Protein AF-A0A659UK07-F1 (afdb_monomer_lite)

Foldseek 3Di:
DDDPDPPPPPVVVQVVVQVVCVVVVNNDPDDKDFDPPQPPDDPVNVVVQVCCCVVVVHPHGADKDWDPFALQQDWDQDPVRDIDGPNVVCVVPDRVRGDIDIDGPRGMD

pLDDT: mean 83.78, std 16.18, range [33.0, 97.62]

Radius of gyration: 19.46 Å; chains: 1; bounding box: 52×23×52 Å

Sequence (109 aa):
GELSDDHTGTVPVVAHAIRWFAMEGAAAKEVCCLYATAPFVRASDLRQGLDMLRSTEADFAFSVTSYAFPIQRALRITGGQRVAMFQPEHLGTRSQDLEEAWHDAGQFY

Secondary structure (DSSP, 8-state):
-----TTS-HHHHHHHHHHHHHHTT---SS---B-TT-TT--HHHHHHHHHHHHHTT-S----EEE-SS-GGG-EEE-TTS-EEESSGGGTTS-GGGSPP-EEE-SSB-

Structure (mmCIF, N/CA/C/O backbone):
data_AF-A0A659UK07-F1
#
_entry.id   AF-A0A659UK07-F1
#
loop_
_atom_site.group_PDB
_atom_site.id
_atom_site.type_symbol
_atom_site.label_atom_id
_atom_site.label_alt_id
_atom_site.label_comp_id
_atom_site.label_asym_id
_atom_site.label_entity_id
_atom_site.label_seq_id
_atom_site.pdbx_PDB_ins_code
_atom_site.Cartn_x
_atom_site.Cartn_y
_atom_site.Cartn_z
_atom_site.occupancy
_atom_site.B_iso_or_equiv
_atom_site.auth_seq_id
_atom_site.auth_comp_id
_atom_site.auth_asym_id
_atom_site.auth_atom_id
_atom_site.pdbx_PDB_model_num
ATOM 1 N N . GLY A 1 1 ? 30.210 8.567 0.967 1.00 42.88 1 GLY A N 1
ATOM 2 C CA . GLY A 1 1 ? 29.919 7.513 1.946 1.00 42.88 1 GLY A CA 1
ATOM 3 C C . GLY A 1 1 ? 28.930 8.097 2.908 1.00 42.88 1 GLY A C 1
ATOM 4 O O . GLY A 1 1 ? 29.301 9.072 3.528 1.00 42.88 1 GLY A O 1
ATOM 5 N N . GLU A 1 2 ? 27.703 7.581 2.892 1.00 33.00 2 GLU A N 1
ATOM 6 C CA . GLU A 1 2 ? 26.599 7.816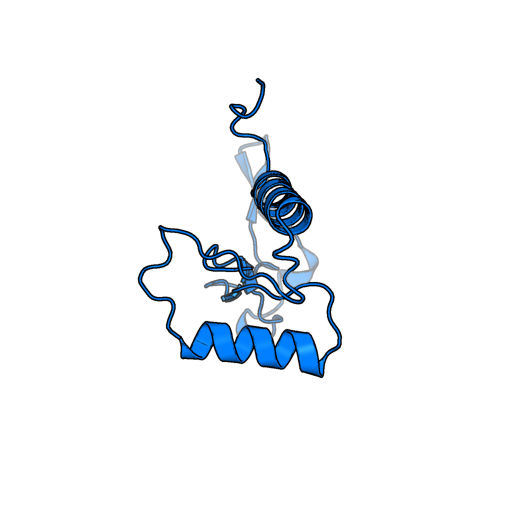 3.842 1.00 33.00 2 GLU A CA 1
ATOM 7 C C . GLU A 1 2 ? 25.350 7.196 3.188 1.00 33.00 2 GLU A C 1
ATOM 9 O O . GLU A 1 2 ? 24.611 7.854 2.468 1.00 33.00 2 GLU A O 1
ATOM 14 N N . LEU A 1 3 ? 25.204 5.873 3.295 1.00 37.50 3 LEU A N 1
ATOM 15 C CA . LEU A 1 3 ? 24.018 5.126 2.833 1.00 37.50 3 LEU A CA 1
ATOM 16 C C . LEU A 1 3 ? 23.672 4.012 3.834 1.00 37.50 3 LEU A C 1
ATOM 18 O O . LEU A 1 3 ? 23.245 2.929 3.452 1.00 37.50 3 LEU A O 1
ATOM 22 N N . SER A 1 4 ? 23.936 4.250 5.118 1.00 36.22 4 SER A N 1
ATOM 23 C CA . SER A 1 4 ? 23.697 3.273 6.182 1.00 36.22 4 SER A CA 1
ATOM 24 C C . SER A 1 4 ? 22.925 3.914 7.326 1.00 36.22 4 SER A C 1
ATOM 26 O O . SER A 1 4 ? 23.357 3.839 8.469 1.00 36.22 4 SER A O 1
ATOM 28 N N . ASP A 1 5 ? 21.796 4.539 7.001 1.00 37.00 5 ASP A N 1
ATOM 29 C CA . ASP A 1 5 ? 20.776 4.853 7.995 1.00 37.00 5 ASP A CA 1
ATOM 30 C C . ASP A 1 5 ? 19.480 4.137 7.608 1.00 37.00 5 ASP A C 1
ATOM 32 O O . ASP A 1 5 ? 18.908 4.385 6.539 1.00 37.00 5 ASP A O 1
ATOM 36 N N . ASP A 1 6 ? 19.014 3.273 8.514 1.00 41.88 6 ASP A N 1
ATOM 37 C CA . ASP A 1 6 ? 17.787 2.451 8.475 1.00 41.88 6 ASP A CA 1
ATOM 38 C C . ASP A 1 6 ? 16.472 3.262 8.335 1.00 41.88 6 ASP A C 1
ATOM 40 O O . ASP A 1 6 ? 15.373 2.718 8.418 1.00 41.88 6 ASP A O 1
ATOM 44 N N . HIS A 1 7 ? 16.561 4.573 8.094 1.00 40.06 7 HIS A N 1
ATOM 45 C CA . HIS A 1 7 ? 15.447 5.486 7.810 1.00 40.06 7 HIS A CA 1
ATOM 46 C C . HIS A 1 7 ? 15.402 5.979 6.358 1.00 40.06 7 HIS A C 1
ATOM 48 O O . HIS A 1 7 ? 14.517 6.754 5.984 1.00 40.06 7 HIS A O 1
ATOM 54 N N . THR A 1 8 ? 16.340 5.541 5.523 1.00 39.59 8 THR A N 1
ATOM 55 C CA . THR A 1 8 ? 16.348 5.878 4.103 1.00 39.59 8 THR A CA 1
ATOM 56 C C . THR A 1 8 ? 15.303 5.004 3.419 1.00 39.59 8 THR A C 1
ATOM 58 O O . THR A 1 8 ? 15.554 3.832 3.158 1.00 39.59 8 THR A O 1
ATOM 61 N N . GLY A 1 9 ? 14.104 5.546 3.180 1.00 55.00 9 GLY A N 1
ATOM 62 C CA . GLY A 1 9 ? 13.047 4.821 2.473 1.00 55.00 9 GLY A CA 1
ATOM 63 C C . GLY A 1 9 ? 13.576 4.171 1.189 1.00 55.00 9 GLY A C 1
ATOM 64 O O . GLY A 1 9 ? 14.548 4.631 0.587 1.00 55.00 9 GLY A O 1
ATOM 65 N N . THR A 1 10 ? 12.930 3.103 0.739 1.00 55.81 10 THR A N 1
ATOM 66 C CA . THR A 1 10 ? 13.329 2.355 -0.464 1.00 55.81 10 THR A CA 1
ATOM 67 C C . THR A 1 10 ? 13.442 3.254 -1.702 1.00 55.81 10 THR A C 1
ATOM 69 O O . THR A 1 10 ? 14.251 3.014 -2.596 1.00 55.81 10 THR A O 1
ATOM 72 N N . VAL A 1 11 ? 12.686 4.355 -1.709 1.00 60.56 11 VAL A N 1
ATOM 73 C CA . VAL A 1 11 ? 12.619 5.353 -2.780 1.00 60.56 11 VAL A CA 1
ATOM 74 C C . VAL A 1 11 ? 13.990 5.990 -3.097 1.00 60.56 11 VAL A C 1
ATOM 76 O O . VAL A 1 11 ? 14.402 5.917 -4.254 1.00 60.56 11 VAL A O 1
ATOM 79 N N . PRO A 1 12 ? 14.751 6.572 -2.145 1.00 62.72 12 PRO A N 1
ATOM 80 C CA . PRO A 1 12 ? 16.099 7.083 -2.412 1.00 62.72 12 PRO A CA 1
ATOM 81 C C . PRO A 1 12 ? 17.084 6.074 -3.018 1.00 62.72 12 PRO A C 1
ATOM 83 O O . PRO A 1 12 ? 17.867 6.451 -3.895 1.00 62.72 12 PRO A O 1
ATOM 86 N N . VAL A 1 13 ? 17.044 4.810 -2.582 1.00 67.88 13 VAL A N 1
ATOM 87 C CA . VAL A 1 13 ? 17.946 3.750 -3.070 1.00 67.88 13 VAL A CA 1
ATOM 88 C C . VAL A 1 13 ? 17.601 3.374 -4.509 1.00 67.88 13 VAL A C 1
ATOM 90 O O . VAL A 1 13 ? 18.482 3.335 -5.370 1.00 67.88 13 VAL A O 1
ATOM 93 N N . VAL A 1 14 ? 16.312 3.184 -4.795 1.00 67.12 14 VAL A N 1
ATOM 94 C CA . VAL A 1 14 ? 15.816 2.919 -6.151 1.00 67.12 14 VAL A CA 1
ATOM 95 C C . VAL A 1 14 ? 16.133 4.098 -7.069 1.00 67.12 14 VAL A C 1
ATOM 97 O O . VAL A 1 14 ? 16.716 3.913 -8.134 1.00 67.12 14 VAL A O 1
ATOM 100 N N . ALA A 1 15 ? 15.872 5.330 -6.631 1.00 68.06 15 ALA A N 1
ATOM 101 C CA . ALA A 1 15 ? 16.166 6.529 -7.410 1.00 68.06 15 ALA A CA 1
ATOM 102 C C . ALA A 1 15 ? 17.671 6.703 -7.687 1.00 68.06 15 ALA A C 1
ATOM 104 O O . ALA A 1 15 ? 18.051 7.165 -8.764 1.00 68.06 15 ALA A O 1
ATOM 105 N N . HIS A 1 16 ? 18.542 6.327 -6.744 1.00 71.19 16 HIS A N 1
ATOM 106 C CA . HIS A 1 16 ? 19.988 6.310 -6.965 1.00 71.19 16 HIS A CA 1
ATOM 107 C C . HIS A 1 16 ? 20.383 5.286 -8.036 1.00 71.19 16 HIS A C 1
ATOM 109 O O . HIS A 1 16 ? 21.127 5.632 -8.952 1.00 71.19 16 HIS A O 1
ATOM 115 N N . ALA A 1 17 ? 19.858 4.059 -7.963 1.00 70.12 17 ALA A N 1
ATOM 116 C CA . ALA A 1 17 ? 20.134 3.019 -8.953 1.00 70.12 17 ALA A CA 1
ATOM 117 C C . ALA A 1 17 ? 19.681 3.433 -10.364 1.00 70.12 17 ALA A C 1
ATOM 119 O O . ALA A 1 17 ? 20.440 3.289 -11.320 1.00 70.12 17 ALA A O 1
ATOM 120 N N . ILE A 1 18 ? 18.492 4.031 -10.491 1.00 73.56 18 ILE A N 1
ATOM 121 C CA . ILE A 1 18 ? 17.968 4.543 -11.768 1.00 73.56 18 ILE A CA 1
ATOM 122 C C . ILE A 1 18 ? 18.898 5.603 -12.360 1.00 73.56 18 ILE A C 1
ATOM 124 O O . ILE A 1 18 ? 19.259 5.529 -13.535 1.00 73.56 18 ILE A O 1
ATOM 128 N N . ARG A 1 19 ? 19.321 6.580 -11.546 1.00 74.25 19 ARG A N 1
A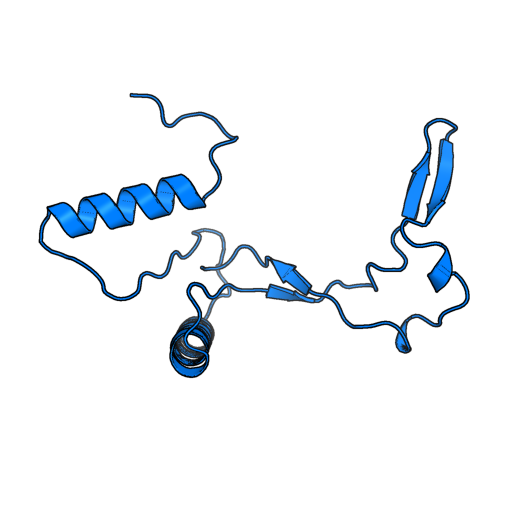TOM 129 C CA . ARG A 1 19 ? 20.245 7.634 -11.991 1.00 74.25 19 ARG A CA 1
ATOM 130 C C . ARG A 1 19 ? 21.594 7.067 -12.423 1.00 74.25 19 ARG A C 1
ATOM 132 O O . ARG A 1 19 ? 22.120 7.503 -13.442 1.00 74.25 19 ARG A O 1
ATOM 139 N N . TRP A 1 20 ? 22.123 6.091 -11.688 1.00 77.50 20 TRP A N 1
ATOM 140 C CA . TRP A 1 20 ? 23.375 5.421 -12.034 1.00 77.50 20 TRP A CA 1
ATOM 141 C C . TRP A 1 20 ? 23.293 4.746 -13.409 1.00 77.50 20 TRP A C 1
ATOM 143 O O . TRP A 1 20 ? 24.128 5.000 -14.2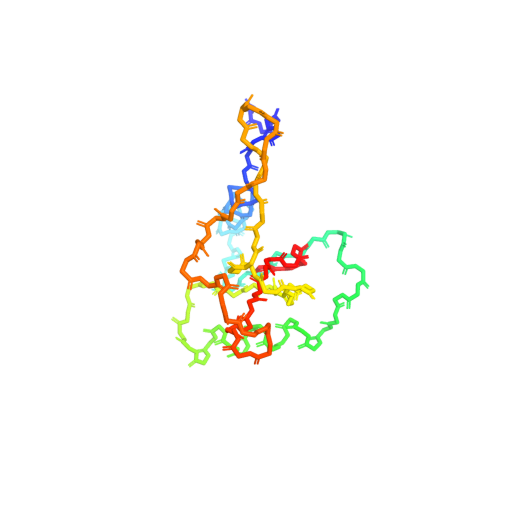72 1.00 77.50 20 TRP A O 1
ATOM 153 N N . PHE A 1 21 ? 22.245 3.953 -13.661 1.00 74.44 21 PHE A N 1
ATOM 154 C CA . PHE A 1 21 ? 22.055 3.298 -14.961 1.00 74.44 21 PHE A CA 1
ATOM 155 C C . PHE A 1 21 ? 21.847 4.290 -16.111 1.00 74.44 21 PHE A C 1
ATOM 157 O O . PHE A 1 21 ? 22.343 4.063 -17.215 1.00 74.44 21 PHE A O 1
ATOM 164 N N . ALA A 1 22 ? 21.173 5.415 -15.862 1.00 76.19 22 ALA A N 1
ATOM 165 C CA . ALA A 1 22 ? 21.026 6.470 -16.859 1.00 76.19 22 ALA A CA 1
ATOM 166 C C . ALA A 1 22 ? 22.376 7.109 -17.245 1.00 76.19 22 ALA A C 1
ATOM 168 O O . ALA A 1 22 ? 22.591 7.400 -18.422 1.00 76.19 22 ALA A O 1
ATOM 169 N N . MET A 1 23 ? 23.295 7.290 -16.287 1.00 78.12 23 MET A N 1
ATOM 170 C CA . MET A 1 23 ? 24.641 7.831 -16.542 1.00 78.12 23 MET A CA 1
ATOM 171 C C . MET A 1 23 ? 25.528 6.879 -17.355 1.00 78.12 23 MET A C 1
ATOM 173 O O . MET A 1 23 ? 26.330 7.341 -18.161 1.00 78.12 23 MET A O 1
ATOM 177 N N . GLU A 1 24 ? 25.341 5.569 -17.204 1.00 80.25 24 GLU A N 1
ATOM 178 C CA . GLU A 1 24 ? 26.046 4.522 -17.966 1.00 80.25 24 GLU A CA 1
ATOM 179 C C . GLU A 1 24 ? 25.479 4.319 -19.392 1.00 80.25 24 GLU A C 1
ATOM 181 O O . GLU A 1 24 ? 25.849 3.382 -20.097 1.00 80.25 24 GLU A O 1
ATOM 186 N N . GLY A 1 25 ? 24.556 5.179 -19.843 1.00 73.44 25 GL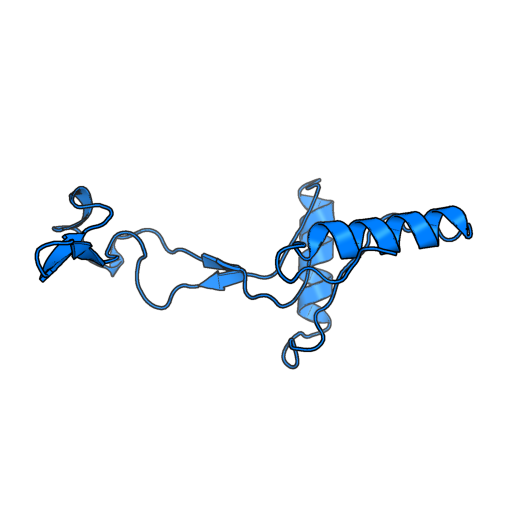Y A N 1
ATOM 187 C CA . GLY A 1 25 ? 23.939 5.093 -21.172 1.00 73.44 25 GLY A CA 1
ATOM 188 C C . GLY A 1 25 ? 22.810 4.062 -21.286 1.00 73.44 25 GLY A C 1
ATOM 189 O O . GLY A 1 25 ? 22.300 3.831 -22.381 1.00 73.44 25 GLY A O 1
ATOM 190 N N . ALA A 1 26 ? 22.376 3.476 -20.167 1.00 74.31 26 ALA A N 1
ATOM 191 C CA . ALA A 1 26 ? 21.293 2.500 -20.082 1.00 74.31 26 ALA A CA 1
ATOM 192 C C . ALA A 1 26 ? 20.026 3.124 -19.468 1.00 74.31 26 ALA A C 1
ATOM 194 O O . ALA A 1 26 ? 19.463 2.616 -18.497 1.00 74.31 26 ALA A O 1
ATOM 195 N N . ALA A 1 27 ? 19.572 4.252 -20.022 1.00 73.81 27 ALA A N 1
ATOM 196 C CA . ALA A 1 27 ? 18.362 4.922 -19.553 1.00 73.81 27 ALA A CA 1
ATOM 197 C C . ALA A 1 27 ? 17.113 4.062 -19.829 1.00 73.81 27 ALA A C 1
ATOM 199 O O . ALA A 1 27 ? 16.655 3.940 -20.968 1.00 73.81 27 ALA A O 1
ATOM 200 N N . ALA A 1 28 ? 16.561 3.463 -18.775 1.00 77.81 28 ALA A N 1
ATOM 201 C CA . ALA A 1 28 ? 15.299 2.738 -18.832 1.00 77.81 28 ALA A CA 1
ATOM 202 C C . ALA A 1 28 ? 14.116 3.719 -18.856 1.00 77.81 28 ALA A C 1
ATOM 204 O O . ALA A 1 28 ? 14.111 4.714 -18.134 1.00 77.81 28 ALA A O 1
ATOM 205 N N . LYS A 1 29 ? 13.106 3.429 -19.685 1.00 80.81 29 LYS A N 1
ATOM 206 C CA . LYS A 1 29 ? 11.861 4.217 -19.730 1.00 80.81 29 LYS A CA 1
ATOM 207 C C . LYS A 1 29 ? 10.951 3.929 -18.540 1.00 80.81 29 LYS A C 1
ATOM 209 O O . LYS A 1 29 ? 10.267 4.820 -18.063 1.00 80.81 29 LYS A O 1
ATOM 214 N N . GLU A 1 30 ? 10.960 2.683 -18.089 1.00 83.62 30 GLU A N 1
ATOM 215 C CA . GLU A 1 30 ? 10.175 2.174 -16.972 1.00 83.62 30 GLU A CA 1
ATOM 216 C C . GLU A 1 30 ? 11.104 1.292 -16.144 1.00 83.62 30 GLU A C 1
ATOM 218 O O . GLU A 1 30 ? 11.924 0.550 -16.695 1.00 83.62 30 GLU A O 1
ATOM 223 N N . VAL A 1 31 ? 10.999 1.393 -14.825 1.00 85.38 31 VAL A N 1
ATOM 224 C CA . VAL A 1 31 ? 11.842 0.658 -13.885 1.00 85.38 31 VAL A CA 1
ATOM 225 C C . VAL A 1 31 ? 10.926 -0.017 -12.889 1.00 85.38 31 VAL A C 1
ATOM 227 O O . VAL A 1 31 ? 10.032 0.627 -12.359 1.00 85.38 31 VAL A O 1
ATOM 230 N N . CYS A 1 32 ? 11.172 -1.301 -12.641 1.00 85.62 32 CYS A N 1
ATOM 231 C CA . CYS A 1 32 ? 10.475 -2.054 -11.615 1.00 85.62 32 CYS A CA 1
ATOM 232 C C . CYS A 1 32 ? 11.474 -2.477 -10.537 1.00 85.62 32 CYS A C 1
ATOM 234 O O . CYS A 1 32 ? 12.496 -3.105 -10.837 1.00 85.62 32 CYS A O 1
ATOM 236 N N . CYS A 1 33 ? 11.190 -2.124 -9.287 1.00 84.31 33 CYS A N 1
ATOM 237 C CA . CYS A 1 33 ? 11.940 -2.579 -8.130 1.00 84.31 33 CYS A CA 1
ATOM 238 C C . CYS A 1 33 ? 11.229 -3.784 -7.520 1.00 84.31 33 CYS A C 1
ATOM 240 O O . CYS A 1 33 ? 10.113 -3.662 -7.029 1.00 84.31 33 CYS A O 1
ATOM 242 N N . LEU A 1 34 ? 11.894 -4.939 -7.521 1.00 84.06 34 LEU A N 1
ATOM 243 C CA . LEU A 1 34 ? 11.400 -6.155 -6.882 1.00 84.06 34 LEU A CA 1
ATOM 244 C C . LEU A 1 34 ? 12.167 -6.398 -5.582 1.00 84.06 34 LEU A C 1
ATOM 246 O O . LEU A 1 34 ? 13.399 -6.476 -5.595 1.00 84.06 34 LEU A O 1
ATOM 250 N N . TYR A 1 35 ? 11.459 -6.575 -4.469 1.00 79.94 35 TYR A N 1
ATOM 251 C CA . TYR A 1 35 ? 12.114 -6.951 -3.222 1.00 79.94 35 TYR A CA 1
ATOM 252 C C . TYR A 1 35 ? 12.510 -8.420 -3.195 1.00 79.94 35 TYR A C 1
ATOM 254 O O . TYR A 1 35 ? 11.759 -9.308 -3.598 1.00 79.94 35 TYR A O 1
ATOM 262 N N . ALA A 1 36 ? 13.665 -8.690 -2.586 1.00 73.94 36 ALA A N 1
ATOM 263 C CA . ALA A 1 36 ? 14.161 -10.047 -2.370 1.00 73.94 36 ALA A CA 1
ATOM 264 C C . ALA A 1 36 ? 13.224 -10.911 -1.497 1.00 73.94 36 ALA A C 1
ATOM 266 O O . ALA A 1 36 ? 13.261 -12.136 -1.575 1.00 73.94 36 ALA A O 1
ATOM 267 N N . THR A 1 37 ? 12.370 -10.291 -0.679 1.00 74.25 37 THR A N 1
ATOM 268 C CA . THR A 1 37 ? 11.420 -10.952 0.231 1.00 74.25 37 THR A CA 1
ATOM 269 C C . THR A 1 37 ? 10.046 -11.206 -0.391 1.00 74.25 37 THR A C 1
ATOM 271 O O . THR A 1 37 ? 9.095 -11.476 0.339 1.00 74.25 37 THR A O 1
ATOM 274 N N . ALA A 1 38 ? 9.924 -11.148 -1.720 1.00 78.06 38 ALA A N 1
ATOM 275 C CA . ALA A 1 38 ? 8.666 -11.322 -2.442 1.00 78.06 38 ALA A CA 1
ATOM 276 C C . ALA A 1 38 ? 8.585 -12.678 -3.191 1.00 78.06 38 ALA A C 1
ATOM 278 O O . ALA A 1 38 ? 8.394 -12.704 -4.408 1.00 78.06 38 ALA A O 1
ATOM 279 N N . PRO A 1 39 ? 8.712 -13.839 -2.508 1.00 77.94 39 PRO A N 1
ATOM 280 C CA . PRO A 1 39 ? 8.863 -15.148 -3.158 1.00 77.94 39 PRO A CA 1
ATOM 281 C C . PRO A 1 39 ? 7.619 -15.607 -3.931 1.00 77.94 39 PRO A C 1
ATOM 283 O O . PRO A 1 39 ? 7.695 -16.547 -4.718 1.00 77.94 39 PRO A O 1
ATOM 286 N N . PHE A 1 40 ? 6.470 -14.974 -3.687 1.00 84.75 40 PHE A N 1
ATOM 287 C CA . PHE A 1 40 ? 5.201 -15.325 -4.318 1.00 84.75 40 PHE A CA 1
ATOM 288 C C . PHE A 1 40 ? 4.834 -14.434 -5.503 1.00 84.75 40 PHE A C 1
ATOM 290 O O . PHE A 1 40 ? 3.825 -14.717 -6.148 1.00 84.75 40 PHE A O 1
ATOM 297 N N . VAL A 1 41 ? 5.635 -13.405 -5.809 1.00 88.69 41 VAL A N 1
ATOM 298 C CA . VAL A 1 41 ? 5.417 -12.572 -6.997 1.00 88.69 41 VAL A CA 1
ATOM 299 C C . VAL A 1 41 ? 5.581 -13.424 -8.240 1.00 88.69 41 VAL A C 1
ATOM 301 O O . VAL A 1 41 ? 6.580 -14.121 -8.431 1.00 88.69 41 VAL A O 1
ATOM 304 N N . ARG A 1 42 ? 4.587 -13.355 -9.114 1.00 92.12 42 ARG A N 1
ATOM 305 C CA . ARG A 1 42 ? 4.577 -14.035 -10.401 1.00 92.12 42 ARG A CA 1
ATOM 306 C C . ARG A 1 42 ? 4.844 -13.028 -11.503 1.00 92.12 42 ARG A C 1
ATOM 308 O O . ARG A 1 42 ? 4.511 -11.851 -11.415 1.00 92.12 42 ARG A O 1
ATOM 315 N N . ALA A 1 43 ? 5.355 -13.522 -12.626 1.00 92.06 43 ALA A N 1
ATOM 316 C CA . ALA A 1 43 ? 5.522 -12.694 -13.817 1.00 92.06 43 ALA A CA 1
ATOM 317 C C . ALA A 1 43 ? 4.188 -12.117 -14.341 1.00 92.06 43 ALA A C 1
ATOM 319 O O . ALA A 1 43 ? 4.200 -11.152 -15.099 1.00 92.06 43 ALA A O 1
ATOM 320 N N . SER A 1 44 ? 3.041 -12.713 -13.998 1.00 93.81 44 SER A N 1
ATOM 321 C CA . SER A 1 44 ? 1.717 -12.141 -14.283 1.00 93.81 44 SER A CA 1
ATOM 322 C C . SER A 1 44 ? 1.487 -10.825 -13.547 1.00 93.81 44 SER A C 1
ATOM 324 O O . SER A 1 44 ? 0.945 -9.900 -14.137 1.00 93.81 44 SER A O 1
ATOM 326 N N . ASP A 1 45 ? 1.947 -10.734 -12.303 1.00 92.38 45 ASP A N 1
ATOM 327 C CA . ASP A 1 45 ? 1.657 -9.614 -11.407 1.00 92.38 45 ASP A CA 1
ATOM 328 C C . ASP A 1 45 ? 2.435 -8.373 -11.866 1.00 92.38 45 ASP A C 1
ATOM 330 O O . ASP A 1 45 ? 1.885 -7.280 -11.964 1.00 92.38 45 ASP A O 1
ATOM 334 N N . LEU A 1 46 ? 3.690 -8.573 -12.289 1.00 91.50 46 LEU A N 1
ATOM 335 C CA . LEU A 1 46 ? 4.517 -7.518 -12.882 1.00 91.50 46 LEU A CA 1
ATOM 336 C C . LEU A 1 46 ? 3.953 -7.010 -14.214 1.00 91.50 46 LEU A C 1
ATOM 338 O O . LEU A 1 46 ? 3.965 -5.810 -14.473 1.00 91.50 46 LEU A O 1
ATOM 342 N N . ARG A 1 47 ? 3.444 -7.914 -15.065 1.00 94.19 47 ARG A N 1
ATOM 343 C CA . ARG A 1 47 ? 2.805 -7.517 -16.331 1.00 94.19 47 ARG A CA 1
ATOM 344 C C . ARG A 1 47 ? 1.540 -6.713 -16.075 1.00 94.19 47 ARG A C 1
ATOM 346 O O . ARG A 1 47 ? 1.362 -5.678 -16.698 1.00 94.19 47 ARG A O 1
ATOM 353 N N . GLN A 1 48 ? 0.718 -7.148 -15.125 1.00 94.50 48 GLN A N 1
ATOM 354 C CA . GLN A 1 48 ? -0.481 -6.418 -14.736 1.00 94.50 48 GLN A CA 1
ATOM 355 C C . GLN A 1 48 ? -0.139 -5.020 -14.205 1.00 94.50 48 GLN A C 1
ATOM 357 O O . GLN A 1 48 ? -0.781 -4.050 -14.599 1.00 94.50 48 GLN A O 1
ATOM 362 N N . GLY A 1 49 ? 0.884 -4.903 -13.353 1.00 91.94 49 GLY A N 1
ATOM 363 C CA . GLY A 1 49 ? 1.367 -3.612 -12.861 1.00 91.94 49 GLY A CA 1
ATOM 364 C C . GLY A 1 49 ? 1.825 -2.689 -13.993 1.00 91.94 49 GLY A C 1
ATOM 365 O O . GLY A 1 49 ? 1.417 -1.531 -14.039 1.00 91.94 49 GLY A O 1
ATOM 366 N N . LEU A 1 50 ? 2.601 -3.218 -14.943 1.00 93.12 50 LEU A N 1
ATOM 367 C CA . LEU A 1 50 ? 3.067 -2.473 -16.116 1.00 93.12 50 LEU A CA 1
ATOM 368 C C . LEU A 1 50 ? 1.916 -2.026 -17.029 1.00 93.12 50 LEU A C 1
ATOM 370 O O . LEU A 1 50 ? 1.900 -0.887 -17.496 1.00 93.12 50 LEU A O 1
ATOM 374 N N . ASP A 1 51 ? 0.958 -2.912 -17.288 1.00 95.19 51 ASP A N 1
ATOM 375 C CA . ASP A 1 51 ? -0.204 -2.606 -18.121 1.00 95.19 51 ASP A CA 1
ATOM 376 C C . ASP A 1 51 ? -1.060 -1.512 -17.471 1.00 95.19 51 ASP A C 1
ATOM 378 O O . ASP A 1 51 ? -1.468 -0.570 -18.151 1.00 95.19 51 ASP A O 1
ATOM 382 N N . MET A 1 52 ? -1.270 -1.579 -16.149 1.00 93.94 52 MET A N 1
ATOM 383 C CA . MET A 1 52 ? -1.962 -0.527 -15.400 1.00 93.94 52 MET A CA 1
ATOM 384 C C . MET A 1 52 ? -1.214 0.800 -15.496 1.00 93.94 52 MET A C 1
ATOM 386 O O . MET A 1 52 ? -1.812 1.764 -15.965 1.00 93.94 52 MET A O 1
ATOM 390 N N . LEU A 1 53 ? 0.085 0.824 -15.170 1.00 92.69 53 LEU A N 1
ATOM 391 C CA . LEU A 1 53 ? 0.935 2.018 -15.235 1.00 92.69 53 LEU A CA 1
ATOM 392 C C . LEU A 1 53 ? 0.784 2.755 -16.573 1.00 92.69 53 LEU A C 1
ATOM 394 O O . LEU A 1 53 ? 0.534 3.959 -16.606 1.00 92.69 53 LEU A O 1
ATOM 398 N N . ARG A 1 54 ? 0.879 2.011 -17.680 1.00 93.69 54 ARG A N 1
ATOM 399 C CA . ARG A 1 54 ? 0.757 2.556 -19.037 1.00 93.69 54 ARG A CA 1
ATOM 400 C C . ARG A 1 54 ? -0.662 2.990 -19.377 1.00 93.69 54 ARG A C 1
ATOM 402 O O . ARG A 1 54 ? -0.841 4.044 -19.973 1.00 93.69 54 ARG A O 1
ATOM 409 N N . SER A 1 55 ? -1.661 2.174 -19.043 1.00 96.12 55 SER A N 1
ATOM 410 C CA . SER A 1 55 ? -3.058 2.438 -19.413 1.00 96.12 55 SER A CA 1
ATOM 411 C C . SER A 1 55 ? -3.667 3.623 -18.6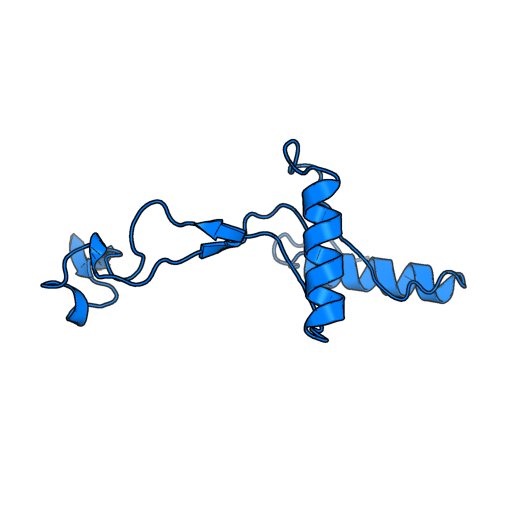66 1.00 96.12 55 SER A C 1
ATOM 413 O O . SER A 1 55 ? -4.550 4.286 -19.206 1.00 96.12 55 SER A O 1
ATOM 415 N N . THR A 1 56 ? -3.201 3.892 -17.445 1.00 94.12 56 THR A N 1
ATOM 416 C CA . THR A 1 56 ? -3.663 5.019 -16.629 1.00 94.12 56 THR A CA 1
ATOM 417 C C . THR A 1 56 ? -2.759 6.241 -16.729 1.00 94.12 56 THR A C 1
ATOM 419 O O . THR A 1 56 ? -3.060 7.240 -16.086 1.00 94.12 56 THR A O 1
ATOM 422 N N . GLU A 1 57 ? -1.648 6.148 -17.468 1.00 91.94 57 GLU A N 1
ATOM 423 C CA . GLU A 1 57 ? -0.595 7.173 -17.519 1.00 91.94 57 GLU A CA 1
ATOM 424 C C . GLU A 1 57 ? -0.127 7.597 -16.114 1.00 91.94 57 GLU A C 1
ATOM 426 O O . GLU A 1 57 ? 0.098 8.773 -15.838 1.00 91.94 57 GLU A O 1
ATOM 431 N N . ALA A 1 58 ? -0.029 6.631 -15.194 1.00 86.25 58 ALA A N 1
ATOM 432 C CA . ALA A 1 58 ? 0.396 6.903 -13.827 1.00 86.25 58 ALA A CA 1
ATOM 433 C C . ALA A 1 58 ? 1.921 7.049 -13.747 1.00 86.25 58 ALA A C 1
ATOM 435 O O . ALA A 1 58 ? 2.658 6.434 -14.516 1.00 86.25 58 ALA A O 1
ATOM 436 N N . ASP A 1 59 ? 2.397 7.809 -12.762 1.00 84.31 59 ASP A N 1
ATOM 437 C CA . ASP A 1 59 ? 3.835 7.945 -12.512 1.00 84.31 59 ASP A CA 1
ATOM 438 C C . ASP A 1 59 ? 4.434 6.686 -11.856 1.00 84.31 59 ASP A C 1
ATOM 440 O O . ASP A 1 59 ? 5.609 6.382 -12.054 1.00 84.31 59 ASP A O 1
ATOM 444 N N . PHE A 1 60 ? 3.632 5.950 -11.071 1.00 82.12 60 PHE A N 1
ATOM 445 C CA . PHE A 1 60 ? 4.063 4.779 -10.300 1.00 82.12 60 PHE A CA 1
ATOM 446 C C . PHE A 1 60 ? 2.941 3.744 -10.144 1.00 82.12 60 PHE A C 1
ATOM 448 O O . PHE A 1 60 ? 1.764 4.099 -10.058 1.00 82.12 60 PHE A O 1
ATOM 455 N N . ALA A 1 61 ? 3.313 2.466 -10.036 1.00 89.19 61 ALA A N 1
ATOM 456 C CA . ALA A 1 61 ? 2.409 1.357 -9.739 1.00 89.19 61 ALA A CA 1
ATOM 457 C C . ALA A 1 61 ? 3.082 0.389 -8.761 1.00 89.19 61 ALA A C 1
ATOM 459 O O . ALA A 1 61 ? 4.255 0.080 -8.914 1.00 89.19 61 ALA A O 1
ATOM 460 N N . PHE A 1 62 ? 2.351 -0.103 -7.763 1.00 89.06 62 PHE A N 1
ATOM 461 C CA . PHE A 1 62 ? 2.918 -0.969 -6.730 1.00 89.06 62 PHE A CA 1
ATOM 462 C C . PHE A 1 62 ? 1.931 -2.028 -6.254 1.00 89.06 62 PHE A C 1
ATOM 464 O O . PHE A 1 62 ? 0.716 -1.909 -6.426 1.00 89.06 62 PHE A O 1
ATOM 471 N N . SER A 1 63 ? 2.469 -3.087 -5.658 1.00 91.19 63 SER A N 1
ATOM 472 C CA . SER A 1 63 ? 1.683 -4.198 -5.125 1.00 91.19 63 SER A CA 1
ATOM 473 C C . SER A 1 63 ? 0.926 -3.815 -3.854 1.00 91.19 63 SER A C 1
ATOM 475 O O . SER A 1 63 ? 1.518 -3.269 -2.921 1.00 91.19 63 SER A O 1
ATOM 477 N N . VAL A 1 64 ? -0.343 -4.207 -3.759 1.00 92.44 64 VAL A N 1
ATOM 478 C CA . VAL A 1 64 ? -1.157 -4.038 -2.548 1.00 92.44 64 VAL A CA 1
ATOM 479 C C . VAL A 1 64 ? -1.836 -5.343 -2.145 1.00 92.44 64 VAL A C 1
ATOM 481 O O . VAL A 1 64 ? -2.039 -6.235 -2.966 1.00 92.44 64 VAL A O 1
ATOM 484 N N . THR A 1 65 ? -2.210 -5.453 -0.874 1.00 93.06 65 THR A N 1
ATOM 485 C CA . THR A 1 65 ? -3.055 -6.533 -0.349 1.00 93.06 65 THR A CA 1
ATOM 486 C C . THR A 1 65 ? -4.142 -5.958 0.552 1.00 93.06 65 THR A C 1
ATOM 488 O O . THR A 1 65 ? -3.952 -4.920 1.185 1.00 93.06 65 THR A O 1
ATOM 491 N N . SER A 1 66 ? -5.301 -6.612 0.603 1.00 95.44 66 SER A N 1
ATOM 492 C CA . SER A 1 66 ? -6.436 -6.173 1.419 1.00 95.44 66 SER A CA 1
ATOM 493 C C . SER A 1 66 ? -6.126 -6.293 2.911 1.00 95.44 66 SER A C 1
ATOM 495 O O . SER A 1 66 ? -5.516 -7.273 3.351 1.00 95.44 66 SER A O 1
ATOM 497 N N . TYR A 1 67 ? -6.627 -5.359 3.715 1.00 95.50 67 TYR A N 1
ATOM 498 C CA . TYR A 1 67 ? -6.686 -5.546 5.160 1.00 95.50 67 TYR A CA 1
ATOM 499 C C . TYR A 1 67 ? -7.647 -6.683 5.519 1.00 95.50 67 TYR A C 1
ATOM 501 O O . TYR A 1 67 ? -8.741 -6.790 4.974 1.00 95.50 67 TYR A O 1
ATOM 509 N N . ALA A 1 68 ? -7.277 -7.502 6.506 1.00 93.62 68 ALA A N 1
ATOM 510 C CA . ALA A 1 68 ? -8.137 -8.589 6.987 1.00 93.62 68 ALA A CA 1
ATOM 511 C C . ALA A 1 68 ? -9.419 -8.093 7.690 1.00 93.62 68 ALA A C 1
ATOM 513 O O . ALA A 1 68 ? -10.358 -8.863 7.889 1.00 93.62 68 ALA A O 1
ATOM 514 N N . PHE A 1 69 ? -9.449 -6.824 8.107 1.00 93.69 69 PHE A N 1
ATOM 515 C CA . PHE A 1 69 ? -10.596 -6.197 8.753 1.00 93.69 69 PHE A CA 1
ATOM 516 C C . PHE A 1 69 ? -10.645 -4.695 8.422 1.00 93.69 69 PHE A C 1
ATOM 518 O O . PHE A 1 69 ? -9.577 -4.090 8.305 1.00 93.69 69 PHE A O 1
ATOM 525 N N . PRO A 1 70 ? -11.837 -4.071 8.306 1.00 95.56 70 PRO A N 1
ATOM 526 C CA . PRO A 1 70 ? -11.960 -2.666 7.921 1.00 95.56 70 PRO A CA 1
ATOM 527 C C . PRO A 1 70 ? -11.160 -1.724 8.826 1.00 95.56 70 PRO A C 1
ATOM 529 O O . PRO A 1 70 ? -11.353 -1.694 10.047 1.00 95.56 70 PRO A O 1
ATOM 532 N N . ILE A 1 71 ? -10.287 -0.919 8.221 1.00 96.38 71 ILE A N 1
ATOM 533 C CA . ILE A 1 71 ? -9.414 0.023 8.938 1.00 96.38 71 ILE A CA 1
ATOM 534 C C . ILE A 1 71 ? -10.197 1.110 9.676 1.00 96.38 71 ILE A C 1
ATOM 536 O O . ILE A 1 71 ? -9.751 1.619 10.700 1.00 96.38 71 ILE A O 1
ATOM 540 N N . GLN A 1 72 ? -11.406 1.413 9.214 1.00 97.00 72 GLN A N 1
ATOM 541 C CA . GLN A 1 72 ? -12.333 2.362 9.823 1.00 97.00 72 GLN A CA 1
ATOM 542 C C . GLN A 1 72 ? -12.747 1.911 11.235 1.00 97.00 72 GLN A C 1
ATOM 544 O O . GLN A 1 72 ? -13.150 2.716 12.071 1.00 97.00 72 GLN A O 1
ATOM 549 N N . ARG A 1 73 ? -12.597 0.616 11.548 1.00 95.12 73 ARG A N 1
ATOM 550 C CA . ARG A 1 73 ? -12.836 0.049 12.881 1.00 95.12 73 ARG A CA 1
ATOM 551 C C . ARG A 1 73 ? -11.576 -0.087 13.733 1.00 95.12 73 ARG A C 1
ATOM 553 O O . ARG A 1 73 ? -11.643 -0.686 14.808 1.00 95.12 73 ARG A O 1
ATOM 560 N N . ALA A 1 74 ? -10.444 0.450 13.284 1.00 95.81 74 ALA A N 1
ATOM 561 C CA . ALA A 1 74 ? -9.202 0.391 14.033 1.00 95.81 74 ALA A CA 1
ATOM 562 C C . ALA A 1 74 ? -9.357 1.028 15.423 1.00 95.81 74 ALA A C 1
ATOM 564 O O . ALA A 1 74 ? -9.976 2.084 15.604 1.00 95.81 74 ALA A O 1
ATOM 565 N N . LEU A 1 75 ? -8.754 0.368 16.409 1.00 96.38 75 LEU A N 1
ATOM 566 C CA . LEU A 1 75 ? -8.756 0.778 17.805 1.00 96.38 75 LEU A CA 1
ATOM 567 C C . LEU A 1 75 ? -7.364 1.255 18.209 1.00 96.38 75 LEU A C 1
ATOM 569 O O . LEU A 1 75 ? -6.351 0.708 17.778 1.00 96.38 75 LEU A O 1
ATOM 573 N N . ARG A 1 76 ? -7.324 2.239 19.100 1.00 96.69 76 ARG A N 1
ATOM 574 C CA . ARG A 1 76 ? -6.121 2.696 19.791 1.00 96.69 76 ARG A CA 1
ATOM 575 C C . ARG A 1 76 ? -6.274 2.528 21.292 1.00 96.69 76 ARG A C 1
ATOM 577 O O . ARG A 1 76 ? -7.374 2.651 21.836 1.00 96.69 76 ARG A O 1
ATOM 584 N N . ILE A 1 77 ? -5.147 2.318 21.960 1.00 97.62 77 ILE A N 1
ATOM 585 C CA . ILE A 1 77 ? -5.055 2.395 23.415 1.00 97.62 77 ILE A CA 1
ATOM 586 C C . ILE A 1 77 ? -4.640 3.818 23.783 1.00 97.62 77 ILE A C 1
ATOM 588 O O . ILE A 1 77 ? -3.653 4.345 23.276 1.00 97.62 77 ILE A O 1
ATOM 592 N N . THR A 1 78 ? -5.431 4.476 24.620 1.00 96.44 78 THR A N 1
ATOM 593 C CA . THR A 1 78 ? -5.136 5.826 25.104 1.00 96.44 78 THR A CA 1
ATOM 594 C C . THR A 1 78 ? -4.126 5.784 26.251 1.00 96.44 78 THR A C 1
ATOM 596 O O . THR A 1 78 ? -3.942 4.747 26.888 1.00 96.44 78 THR A O 1
ATOM 599 N N . GLY A 1 79 ? -3.529 6.934 26.587 1.00 96.12 79 GLY A N 1
ATOM 600 C CA . GLY A 1 79 ? -2.593 7.042 27.718 1.00 96.12 79 GLY A CA 1
ATOM 601 C C . GLY A 1 79 ? -3.187 6.647 29.079 1.00 96.12 79 GLY A C 1
ATOM 602 O O . GLY A 1 79 ? -2.446 6.333 30.000 1.00 96.12 79 GLY A O 1
ATOM 603 N N . GLY A 1 80 ? -4.520 6.604 29.202 1.00 97.31 80 GLY A N 1
ATOM 604 C CA . GLY A 1 80 ? -5.222 6.117 30.394 1.00 97.31 80 GLY A CA 1
ATOM 605 C C . GLY A 1 80 ? -5.517 4.613 30.393 1.00 97.31 80 GLY A C 1
ATOM 606 O O . GLY A 1 80 ? -6.382 4.174 31.152 1.00 97.31 80 GLY A O 1
ATOM 607 N N . GLN A 1 81 ? -4.886 3.828 29.513 1.00 96.38 81 GLN A N 1
ATOM 608 C CA . GLN A 1 81 ? -5.169 2.400 29.329 1.00 96.38 81 GLN A CA 1
ATOM 609 C C . GLN A 1 81 ? -6.662 2.146 29.037 1.00 96.38 81 GLN A C 1
ATOM 611 O O . GLN A 1 81 ? -7.324 1.319 29.670 1.00 96.38 81 GLN A O 1
ATOM 616 N N . ARG A 1 82 ? -7.234 2.924 28.111 1.00 97.56 82 ARG A N 1
ATOM 617 C CA . ARG A 1 82 ? -8.612 2.757 27.619 1.00 97.56 82 ARG A CA 1
ATOM 618 C C . ARG A 1 82 ? -8.611 2.547 26.115 1.00 97.56 82 ARG A C 1
ATOM 620 O O . ARG A 1 82 ? -7.702 2.998 25.427 1.00 97.56 82 ARG A O 1
ATOM 627 N N . VAL A 1 83 ? -9.649 1.887 25.617 1.00 96.75 83 VAL A N 1
ATOM 628 C CA . VAL A 1 83 ? -9.859 1.671 24.184 1.00 96.75 83 VAL A CA 1
ATOM 629 C C . VAL A 1 83 ? -10.612 2.861 23.596 1.00 96.75 83 VAL A C 1
ATOM 631 O O . VAL A 1 83 ? -11.590 3.325 24.180 1.00 96.75 83 VAL A O 1
ATOM 634 N N . ALA A 1 84 ? -10.172 3.338 22.437 1.00 97.19 84 ALA A N 1
ATOM 635 C CA . ALA A 1 84 ? -10.892 4.307 21.619 1.00 97.19 84 ALA A CA 1
ATOM 636 C C . ALA A 1 84 ? -10.801 3.912 20.140 1.00 97.19 84 ALA A C 1
ATOM 638 O O . ALA A 1 84 ? -9.828 3.283 19.735 1.00 97.19 84 ALA A O 1
ATOM 639 N N . MET A 1 85 ? -11.786 4.295 19.329 1.00 96.81 85 MET A N 1
ATOM 640 C CA . MET A 1 85 ? -11.694 4.156 17.872 1.00 96.81 85 MET A CA 1
ATOM 641 C C . MET A 1 85 ? -10.841 5.278 17.272 1.00 96.81 85 MET A C 1
ATOM 643 O O . MET A 1 85 ? -10.782 6.382 17.823 1.00 96.81 85 MET A O 1
ATOM 647 N N . PHE A 1 86 ? -10.198 4.997 16.139 1.00 96.81 86 PHE A N 1
ATOM 648 C CA . PHE A 1 86 ? -9.617 6.040 15.290 1.00 96.81 86 PHE A CA 1
ATOM 649 C C . PHE A 1 86 ? -10.697 6.836 14.549 1.00 96.81 86 PHE A C 1
ATOM 651 O O . PHE A 1 86 ? -10.578 8.054 14.480 1.00 96.81 86 PHE A O 1
ATOM 658 N N . GLN A 1 87 ? -11.753 6.165 14.073 1.00 96.56 87 GLN A N 1
ATOM 659 C CA . GLN A 1 87 ? -12.901 6.776 13.386 1.00 96.56 87 GLN A CA 1
ATOM 660 C C . GLN A 1 87 ? -14.214 6.416 14.116 1.00 96.56 87 GLN A C 1
ATOM 662 O O . GLN A 1 87 ? -14.880 5.434 13.771 1.00 96.56 87 GLN A O 1
ATOM 667 N N . PRO A 1 88 ? -14.569 7.137 15.198 1.00 96.25 88 PRO A N 1
ATOM 668 C CA . PRO A 1 88 ? -15.754 6.848 16.013 1.00 96.25 88 PRO A CA 1
ATOM 669 C C . PRO A 1 88 ? -17.089 6.894 15.254 1.00 96.25 88 PRO A C 1
ATOM 671 O O . PRO A 1 88 ? -18.044 6.236 15.663 1.00 96.25 88 PRO A O 1
ATOM 674 N N . GLU A 1 89 ? -17.165 7.639 14.154 1.00 96.88 89 GLU A N 1
ATOM 675 C CA . GLU A 1 89 ? -18.322 7.741 13.260 1.00 96.88 89 GLU A CA 1
ATOM 676 C C . GLU A 1 89 ? -18.780 6.379 12.710 1.00 96.88 89 GLU A C 1
ATOM 678 O O . GLU A 1 89 ? -19.967 6.182 12.452 1.00 96.88 89 GLU A O 1
ATOM 683 N N . HIS A 1 90 ? -17.877 5.398 12.628 1.00 96.62 90 HIS A N 1
ATOM 684 C CA . HIS A 1 90 ? -18.178 4.054 12.139 1.00 96.62 90 HIS A CA 1
ATOM 685 C C . HIS A 1 90 ? -18.565 3.050 13.236 1.00 96.62 90 HIS A C 1
ATOM 687 O O . HIS A 1 90 ? -18.777 1.876 12.935 1.00 96.62 90 HIS A O 1
ATOM 693 N N . LEU A 1 91 ? -18.725 3.480 14.496 1.00 93.69 91 LEU A N 1
ATOM 694 C CA . LEU A 1 91 ? -19.053 2.598 15.630 1.00 93.69 91 LEU A CA 1
ATOM 695 C C . LEU A 1 91 ? -20.317 1.750 15.395 1.00 93.69 91 LEU A C 1
ATOM 697 O O . LEU A 1 91 ? -20.357 0.584 15.784 1.00 93.69 91 LEU A O 1
ATOM 701 N N . GLY A 1 92 ? -21.342 2.331 14.765 1.00 94.56 92 GLY A N 1
ATOM 702 C CA . GLY A 1 92 ? -22.604 1.653 14.445 1.00 94.56 92 GLY A CA 1
ATOM 703 C C . GLY A 1 92 ? -22.655 1.008 13.056 1.00 94.56 92 GLY A C 1
ATOM 704 O O . GLY A 1 92 ? -23.657 0.380 12.719 1.00 94.56 92 GLY A O 1
ATOM 705 N N . THR A 1 93 ? -21.610 1.168 12.239 1.00 95.62 93 THR A N 1
ATOM 706 C CA . THR A 1 93 ? -21.589 0.649 10.864 1.00 95.62 93 THR A CA 1
ATOM 707 C C . THR A 1 93 ? -21.215 -0.832 10.878 1.00 95.62 93 THR A C 1
ATOM 709 O O . THR A 1 93 ? -20.285 -1.247 11.579 1.00 95.62 93 THR A O 1
ATOM 712 N N . ARG A 1 94 ? -21.935 -1.665 10.118 1.00 94.06 94 ARG A N 1
ATOM 713 C CA . ARG A 1 94 ? -21.599 -3.092 10.022 1.00 94.06 94 ARG A CA 1
ATOM 714 C C . ARG A 1 94 ? -20.336 -3.253 9.182 1.00 94.06 94 ARG A C 1
ATOM 716 O O . ARG A 1 94 ? -20.138 -2.528 8.219 1.00 94.06 94 ARG A O 1
ATOM 723 N N . SER A 1 95 ? -19.479 -4.212 9.531 1.00 90.75 95 SER A N 1
ATOM 724 C CA . SER A 1 95 ? -18.180 -4.376 8.859 1.00 90.75 95 SER A CA 1
ATOM 725 C C . SER A 1 95 ? -18.296 -4.673 7.365 1.00 90.75 95 SER A C 1
ATOM 727 O O . SER A 1 95 ? -17.418 -4.271 6.619 1.00 90.75 95 SER A O 1
ATOM 729 N N . GLN A 1 96 ? -19.366 -5.345 6.937 1.00 94.00 96 GLN A N 1
ATOM 730 C CA . GLN A 1 96 ? -19.634 -5.626 5.525 1.00 94.00 96 GLN A CA 1
ATOM 731 C C . GLN A 1 96 ? -20.138 -4.414 4.727 1.00 94.00 96 GLN A C 1
ATOM 733 O O . GLN A 1 96 ? -20.158 -4.477 3.505 1.00 94.00 96 GLN A O 1
ATOM 738 N N . ASP A 1 97 ? -20.557 -3.346 5.411 1.00 95.75 97 ASP A N 1
ATOM 739 C CA . ASP A 1 97 ? -21.027 -2.106 4.783 1.00 95.75 97 ASP A CA 1
ATOM 740 C C . ASP A 1 97 ? -19.893 -1.063 4.685 1.00 95.75 97 ASP A C 1
ATOM 742 O O . ASP A 1 97 ? -20.104 0.040 4.187 1.00 95.75 97 ASP A O 1
ATOM 746 N N . LEU A 1 98 ? -18.700 -1.383 5.204 1.00 96.06 98 LEU A N 1
ATOM 747 C CA . LEU A 1 98 ? -17.529 -0.510 5.166 1.00 96.06 98 LEU A CA 1
ATOM 748 C C . LEU A 1 98 ? -16.725 -0.730 3.885 1.00 96.06 98 LEU A C 1
ATOM 750 O O . LEU A 1 98 ? -16.642 -1.844 3.373 1.00 96.06 98 LEU A O 1
ATOM 754 N N . GLU A 1 99 ? -16.105 0.346 3.407 1.00 95.94 99 GLU A N 1
ATOM 755 C CA . GLU A 1 99 ? -15.234 0.321 2.235 1.00 95.94 99 GLU A CA 1
ATOM 756 C C . GLU A 1 99 ? -14.037 -0.610 2.462 1.00 95.94 99 GLU A C 1
ATOM 758 O O . GLU A 1 99 ? -13.352 -0.530 3.491 1.00 95.94 99 GLU A O 1
ATOM 763 N N . GLU A 1 100 ? -13.800 -1.492 1.489 1.00 95.94 100 GLU A N 1
ATOM 764 C CA . GLU A 1 100 ? -12.620 -2.347 1.462 1.00 95.94 100 GLU A CA 1
ATOM 765 C C . GLU A 1 100 ? -11.359 -1.484 1.376 1.00 95.94 100 GLU A C 1
ATOM 767 O O . GLU A 1 100 ? -11.309 -0.489 0.659 1.00 95.94 100 GLU A O 1
ATOM 772 N N . ALA A 1 101 ? -10.336 -1.859 2.135 1.00 96.00 101 ALA A N 1
ATOM 773 C CA . ALA A 1 101 ? -9.097 -1.108 2.207 1.00 96.00 101 ALA A CA 1
ATOM 774 C C . ALA A 1 101 ? -7.907 -2.022 1.942 1.00 96.00 101 ALA A C 1
ATOM 776 O O . ALA A 1 101 ? -7.909 -3.200 2.313 1.00 96.00 101 ALA A O 1
ATOM 777 N N . TRP A 1 102 ? -6.851 -1.440 1.383 1.00 95.19 102 TRP A N 1
ATOM 778 C CA . TRP A 1 102 ? -5.614 -2.132 1.042 1.00 95.19 102 TRP A CA 1
ATOM 779 C C . TRP A 1 102 ? -4.411 -1.458 1.697 1.00 95.19 102 TRP A C 1
ATOM 781 O O . TRP A 1 102 ? -4.443 -0.269 2.014 1.00 95.19 102 TRP A O 1
ATOM 791 N N . HIS A 1 103 ? -3.339 -2.220 1.878 1.00 92.06 103 HIS A N 1
ATOM 792 C CA . HIS A 1 103 ? -2.029 -1.709 2.259 1.00 92.06 103 HIS A CA 1
ATOM 793 C C . HIS A 1 103 ? -0.956 -2.186 1.288 1.00 92.06 103 HIS A C 1
ATOM 795 O O . HIS A 1 103 ? -1.149 -3.173 0.575 1.00 92.06 103 HIS A O 1
ATOM 801 N N . ASP A 1 104 ? 0.182 -1.489 1.286 1.00 89.69 104 ASP A N 1
ATOM 802 C CA . ASP A 1 104 ? 1.367 -1.909 0.538 1.00 89.69 104 ASP A CA 1
ATOM 803 C C . ASP A 1 104 ? 1.734 -3.350 0.927 1.00 89.69 104 ASP A C 1
ATOM 805 O O . ASP A 1 104 ? 1.848 -3.686 2.114 1.00 89.69 104 ASP A O 1
ATOM 809 N N . ALA A 1 105 ? 1.861 -4.210 -0.084 1.00 87.62 105 ALA A N 1
ATOM 810 C CA . ALA A 1 105 ? 2.259 -5.599 0.092 1.00 87.62 105 ALA A CA 1
ATOM 811 C C . ALA A 1 105 ? 3.784 -5.760 0.217 1.00 87.62 105 ALA A C 1
ATOM 813 O O . ALA A 1 105 ? 4.252 -6.844 0.565 1.00 87.62 105 ALA A O 1
ATOM 814 N N . GLY A 1 106 ? 4.561 -4.709 -0.066 1.00 83.38 106 GLY A N 1
ATOM 815 C CA . GLY A 1 106 ? 6.016 -4.706 0.020 1.00 83.38 106 GLY A CA 1
ATOM 816 C C . GLY A 1 106 ? 6.652 -5.711 -0.934 1.00 83.38 106 GLY A C 1
ATOM 817 O O . GLY A 1 106 ? 7.627 -6.368 -0.570 1.00 83.38 106 GLY A O 1
ATOM 818 N N . GLN A 1 107 ? 6.072 -5.892 -2.126 1.00 85.44 107 GLN A N 1
ATOM 819 C CA . GLN A 1 107 ? 6.540 -6.879 -3.099 1.00 85.44 107 GLN A CA 1
ATOM 820 C C . GLN A 1 107 ? 7.289 -6.226 -4.258 1.00 85.44 107 GLN A C 1
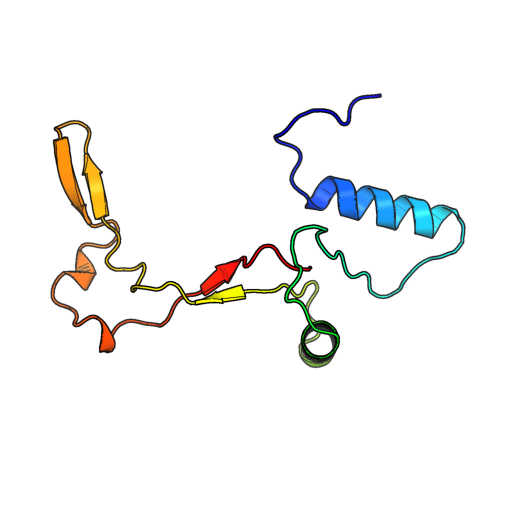ATOM 822 O O . GLN A 1 107 ? 8.442 -6.585 -4.508 1.00 85.44 107 GLN A O 1
ATOM 827 N N . PHE A 1 108 ? 6.655 -5.268 -4.940 1.00 85.50 108 PHE A N 1
ATOM 828 C CA . PHE A 1 108 ? 7.277 -4.508 -6.021 1.00 85.50 108 PHE A CA 1
ATOM 829 C C . PHE A 1 108 ? 6.696 -3.096 -6.175 1.00 85.50 108 PHE A C 1
ATOM 831 O O . PHE A 1 108 ? 5.560 -2.839 -5.760 1.00 85.50 108 PHE A O 1
ATOM 838 N N . TYR A 1 109 ? 7.479 -2.234 -6.829 1.00 81.81 109 TYR A N 1
ATOM 839 C CA . TYR A 1 109 ? 7.133 -0.876 -7.274 1.00 81.81 109 TYR A CA 1
ATOM 840 C C . TYR A 1 109 ? 7.647 -0.609 -8.686 1.00 81.81 109 TYR A C 1
ATOM 842 O O . TYR A 1 109 ? 8.513 -1.397 -9.146 1.00 81.81 109 TYR A O 1
#